Protein AF-A0A382ZS59-F1 (afdb_monomer)

Structure (mmCIF, N/CA/C/O backbone):
data_AF-A0A382ZS59-F1
#
_entry.id   AF-A0A382ZS59-F1
#
loop_
_atom_site.group_PDB
_atom_site.id
_atom_site.type_symbol
_atom_site.label_atom_id
_atom_site.label_alt_id
_atom_site.label_comp_id
_atom_site.label_asym_id
_atom_site.label_entity_id
_atom_site.label_seq_id
_atom_site.pdbx_PDB_ins_code
_atom_site.Cartn_x
_atom_site.Cartn_y
_atom_site.Cartn_z
_atom_site.occupancy
_atom_site.B_iso_or_equiv
_atom_site.auth_seq_id
_atom_site.auth_comp_id
_atom_site.auth_asym_id
_atom_site.auth_atom_id
_atom_site.pdbx_PDB_model_num
ATOM 1 N N . VAL A 1 1 ? -3.029 1.018 -0.210 1.00 97.38 1 VAL A N 1
ATOM 2 C CA . VAL A 1 1 ? -4.297 1.039 0.555 1.00 97.38 1 VAL A CA 1
ATOM 3 C C . VAL A 1 1 ? -4.606 2.449 1.021 1.00 97.38 1 VAL A C 1
ATOM 5 O O . VAL A 1 1 ? -3.844 3.013 1.789 1.00 97.38 1 VAL A O 1
ATOM 8 N N . ILE A 1 2 ? -5.704 3.031 0.552 1.00 98.19 2 ILE A N 1
ATOM 9 C CA . ILE A 1 2 ? -6.163 4.362 0.957 1.00 98.19 2 ILE A CA 1
ATOM 10 C C . ILE A 1 2 ? -6.964 4.215 2.254 1.00 98.19 2 ILE A C 1
ATOM 12 O O . ILE A 1 2 ? -8.017 3.577 2.260 1.00 98.19 2 ILE A O 1
ATOM 16 N N . VAL A 1 3 ? -6.482 4.792 3.353 1.00 98.12 3 VAL A N 1
ATOM 17 C CA . VAL A 1 3 ? -7.202 4.766 4.633 1.00 98.12 3 VAL A CA 1
ATOM 18 C C . VAL A 1 3 ? -7.693 6.159 4.967 1.00 98.12 3 VAL A C 1
ATOM 20 O O . VAL A 1 3 ? -6.884 7.063 5.157 1.00 98.12 3 VAL A O 1
ATOM 23 N N . PHE A 1 4 ? -9.010 6.311 5.064 1.00 97.31 4 PHE A N 1
ATOM 24 C CA . PHE A 1 4 ? -9.635 7.557 5.491 1.00 97.31 4 PHE A CA 1
ATOM 25 C C . PHE A 1 4 ? -9.835 7.579 7.005 1.00 97.31 4 P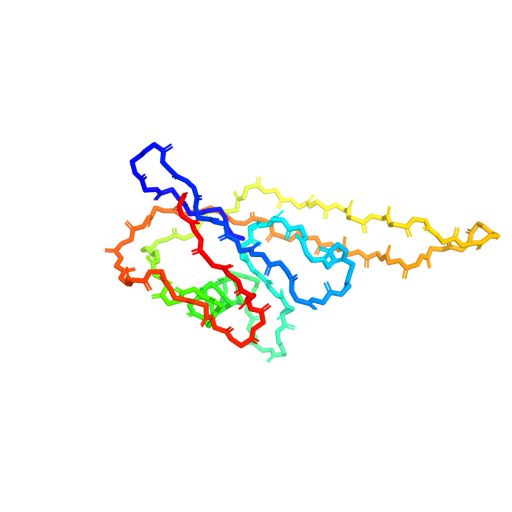HE A C 1
ATOM 27 O O . PHE A 1 4 ? -10.265 6.587 7.603 1.00 97.31 4 PHE A O 1
ATOM 34 N N . ARG A 1 5 ? -9.561 8.736 7.609 1.00 95.62 5 ARG A N 1
ATOM 35 C CA . ARG A 1 5 ? -9.943 9.069 8.983 1.00 95.62 5 ARG A CA 1
ATOM 36 C C . ARG A 1 5 ? -10.453 10.502 8.999 1.00 95.62 5 ARG A C 1
ATOM 38 O O . ARG A 1 5 ? -9.688 11.440 8.816 1.00 95.62 5 ARG A O 1
ATOM 45 N N . ASP A 1 6 ? -11.761 10.670 9.160 1.00 92.88 6 ASP A N 1
ATOM 46 C CA . ASP A 1 6 ? -12.437 11.965 9.031 1.00 92.88 6 ASP A CA 1
ATOM 47 C C . ASP A 1 6 ? -12.135 12.664 7.688 1.00 92.88 6 ASP A C 1
ATOM 49 O O . ASP A 1 6 ? -12.695 12.291 6.657 1.00 92.88 6 ASP A O 1
ATOM 53 N N . LYS A 1 7 ? -11.268 13.686 7.691 1.00 94.69 7 LYS A N 1
ATOM 54 C CA . LYS A 1 7 ? -10.850 14.453 6.500 1.00 94.69 7 LYS A CA 1
ATOM 55 C C . LYS A 1 7 ? -9.403 14.176 6.079 1.00 94.69 7 LYS A C 1
ATOM 57 O O . LYS A 1 7 ? -8.889 14.866 5.202 1.00 94.69 7 LYS A O 1
ATOM 62 N N . GLU A 1 8 ? -8.762 13.208 6.718 1.00 96.69 8 GLU A N 1
ATOM 63 C CA . GLU A 1 8 ? -7.349 12.880 6.563 1.00 96.69 8 GLU A CA 1
ATOM 64 C C . GLU A 1 8 ? -7.165 11.548 5.826 1.00 96.69 8 GLU A C 1
ATOM 66 O O . GLU A 1 8 ? -8.078 10.710 5.782 1.00 96.69 8 GLU A O 1
ATOM 71 N N . VAL A 1 9 ? -5.979 11.358 5.240 1.00 97.38 9 VAL A N 1
ATOM 72 C CA . VAL A 1 9 ? -5.617 10.139 4.510 1.00 97.38 9 VAL A CA 1
ATOM 73 C C . VAL A 1 9 ? -4.244 9.665 4.950 1.00 97.38 9 VAL A C 1
ATOM 75 O O . VAL A 1 9 ? -3.263 10.396 4.894 1.00 97.38 9 VAL A O 1
ATOM 78 N N . LEU A 1 10 ? -4.163 8.396 5.336 1.00 97.44 10 LEU A N 1
ATOM 79 C CA . LEU A 1 10 ? -2.904 7.811 5.774 1.00 97.44 10 LEU A CA 1
ATOM 80 C C . LEU A 1 10 ? -1.921 7.670 4.604 1.00 97.44 10 LEU A C 1
ATOM 82 O O . LEU A 1 10 ? -2.215 6.998 3.611 1.00 97.44 10 LEU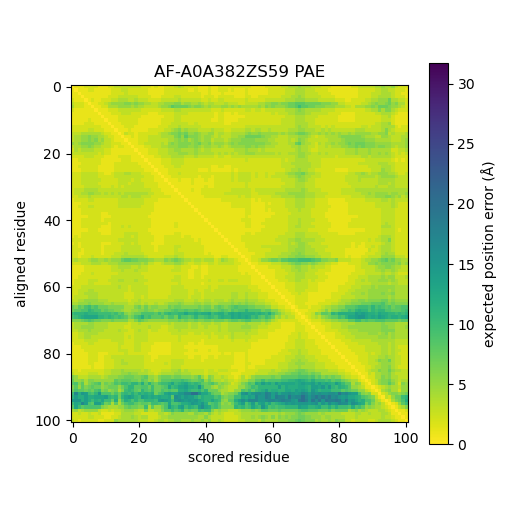 A O 1
ATOM 86 N N . LEU A 1 11 ? -0.730 8.240 4.759 1.00 97.25 11 LEU A N 1
ATOM 87 C CA . LEU A 1 11 ? 0.381 8.128 3.821 1.00 97.25 11 LEU A CA 1
ATOM 88 C C . LEU A 1 11 ? 1.647 7.631 4.520 1.00 97.25 11 LEU A C 1
ATOM 90 O O . LEU A 1 11 ? 1.884 7.889 5.703 1.00 97.25 11 LEU A O 1
ATOM 94 N N . VAL A 1 12 ? 2.499 6.967 3.743 1.00 95.25 12 VAL A N 1
ATOM 95 C CA . VAL A 1 12 ? 3.829 6.505 4.148 1.00 95.25 12 VAL A CA 1
ATOM 96 C C . VAL A 1 12 ? 4.905 7.135 3.268 1.00 95.25 12 VAL A C 1
ATOM 98 O O . VAL A 1 12 ? 4.720 7.295 2.059 1.00 95.25 12 VAL A O 1
ATOM 101 N N . GLN A 1 13 ? 6.050 7.495 3.850 1.00 94.44 13 GLN A N 1
ATOM 102 C CA . GLN A 1 13 ? 7.226 7.915 3.088 1.00 94.44 13 GLN A CA 1
ATOM 103 C C . GLN A 1 13 ? 8.082 6.691 2.738 1.00 94.44 13 GLN A C 1
ATOM 105 O O . GLN A 1 13 ? 8.618 6.019 3.623 1.00 94.44 13 GLN A O 1
ATOM 110 N N . ARG A 1 14 ? 8.259 6.431 1.439 1.00 90.44 14 ARG A N 1
ATOM 111 C CA . ARG A 1 14 ? 8.942 5.232 0.927 1.00 90.44 14 ARG A CA 1
ATOM 112 C C . ARG A 1 14 ? 10.433 5.212 1.270 1.00 90.44 14 ARG A C 1
ATOM 114 O O . ARG A 1 14 ? 11.142 6.196 1.033 1.00 90.44 14 ARG A O 1
ATOM 121 N N . ASN A 1 15 ? 10.947 4.070 1.732 1.00 89.38 15 ASN A N 1
ATOM 122 C CA . ASN A 1 15 ? 12.380 3.869 1.993 1.00 89.38 15 ASN A CA 1
ATOM 123 C C . ASN A 1 15 ? 13.158 3.237 0.809 1.00 89.38 15 ASN A C 1
ATOM 125 O O . ASN A 1 15 ? 14.393 3.303 0.777 1.00 89.38 15 ASN A O 1
ATOM 129 N N . LYS A 1 16 ? 12.443 2.679 -0.179 1.00 87.06 16 LYS A N 1
ATOM 130 C CA . LYS A 1 16 ? 12.960 1.906 -1.323 1.00 87.06 16 LYS A CA 1
ATOM 131 C C . LYS A 1 16 ? 12.561 2.520 -2.667 1.00 87.06 16 LYS A C 1
ATOM 133 O O . LYS A 1 16 ? 11.571 3.241 -2.773 1.00 87.06 16 LYS A O 1
ATOM 138 N N . GLU A 1 17 ? 13.337 2.199 -3.700 1.00 89.56 17 GLU A N 1
ATOM 139 C CA . GLU A 1 17 ? 12.982 2.489 -5.093 1.00 89.56 17 GLU A CA 1
ATOM 140 C C . GLU A 1 17 ? 11.832 1.585 -5.583 1.00 89.56 17 GLU A C 1
ATOM 142 O O . GLU A 1 17 ? 11.687 0.472 -5.078 1.00 89.56 17 GLU A O 1
ATOM 147 N N . PRO A 1 18 ? 11.032 2.014 -6.579 1.00 87.31 18 PRO A N 1
ATOM 148 C CA . PRO A 1 18 ? 10.984 3.366 -7.143 1.00 87.31 18 PRO A CA 1
ATOM 149 C C . PRO A 1 18 ? 10.441 4.388 -6.135 1.00 87.31 18 PRO A C 1
ATOM 151 O O . PRO A 1 18 ? 9.787 4.015 -5.161 1.00 87.31 18 PRO A O 1
ATOM 154 N N . ASN A 1 19 ? 10.669 5.677 -6.392 1.00 88.38 19 ASN A N 1
ATOM 155 C CA . ASN A 1 19 ? 10.089 6.794 -5.632 1.00 88.38 19 ASN A CA 1
ATOM 156 C C . ASN A 1 19 ? 10.544 6.865 -4.165 1.00 88.38 19 ASN A C 1
ATOM 158 O O . ASN A 1 19 ? 9.781 7.279 -3.290 1.00 88.38 19 ASN A O 1
ATOM 162 N N . LYS A 1 20 ? 11.795 6.487 -3.881 1.00 91.25 20 LYS A N 1
ATOM 163 C CA . LYS A 1 20 ? 12.375 6.624 -2.541 1.00 91.25 20 LYS A CA 1
ATOM 164 C C . LYS A 1 20 ? 12.261 8.073 -2.049 1.00 91.25 20 LYS A C 1
ATOM 166 O O . LYS A 1 20 ? 12.610 9.010 -2.762 1.00 91.25 20 LYS A O 1
ATOM 171 N N . GLY A 1 21 ? 11.790 8.254 -0.817 1.00 92.88 21 GLY A N 1
ATOM 172 C CA . GLY A 1 21 ? 11.587 9.563 -0.190 1.00 92.88 21 GLY A CA 1
ATOM 173 C C . GLY A 1 21 ? 10.280 10.271 -0.561 1.00 92.88 21 GLY A C 1
ATOM 174 O O . GLY A 1 21 ? 9.972 11.295 0.046 1.00 92.88 21 GLY A O 1
ATOM 175 N N . GLN A 1 22 ? 9.495 9.741 -1.503 1.00 94.31 22 GLN A N 1
ATOM 176 C CA . GLN A 1 22 ? 8.166 10.271 -1.817 1.00 94.31 22 GLN A CA 1
ATOM 177 C C . GLN A 1 22 ? 7.102 9.687 -0.880 1.00 94.31 22 GLN A C 1
ATOM 179 O O . GLN A 1 22 ? 7.272 8.595 -0.330 1.00 94.31 22 GLN A O 1
ATOM 184 N N . TRP A 1 23 ? 6.006 10.428 -0.716 1.00 95.69 23 TRP A N 1
ATOM 185 C CA . TRP A 1 23 ? 4.813 9.968 -0.011 1.00 95.69 23 TRP A CA 1
ATOM 186 C C . TRP A 1 23 ? 3.941 9.120 -0.936 1.00 95.69 23 TRP A C 1
ATOM 188 O O . TRP A 1 23 ? 3.769 9.451 -2.107 1.00 95.69 23 TRP A O 1
ATOM 198 N N . SER A 1 24 ? 3.402 8.030 -0.405 1.00 94.88 24 SER A N 1
ATOM 199 C CA . SER A 1 24 ? 2.544 7.081 -1.111 1.00 94.88 24 SER A CA 1
ATOM 200 C C . SER A 1 24 ? 1.500 6.520 -0.152 1.00 94.88 24 SER A C 1
ATOM 202 O O . SER A 1 24 ? 1.641 6.634 1.065 1.00 94.88 24 SER A O 1
ATOM 204 N N . ILE A 1 25 ? 0.472 5.873 -0.690 1.00 95.69 25 ILE A N 1
ATOM 205 C CA . ILE A 1 25 ? -0.375 4.990 0.114 1.00 95.69 25 ILE A CA 1
ATOM 206 C C . ILE A 1 25 ? 0.447 3.773 0.589 1.00 95.69 25 ILE A C 1
ATOM 208 O O . ILE A 1 25 ? 1.332 3.341 -0.160 1.00 95.69 25 ILE A O 1
ATOM 212 N N . PRO A 1 26 ? 0.166 3.220 1.785 1.00 95.69 26 PRO A N 1
ATOM 213 C CA . PRO A 1 26 ? 0.805 2.000 2.280 1.00 95.69 26 PRO A CA 1
ATOM 214 C C . PRO A 1 26 ? 0.501 0.799 1.388 1.00 95.69 26 PRO A C 1
ATOM 216 O O . PRO A 1 26 ? -0.594 0.707 0.817 1.00 95.69 26 PRO A O 1
ATOM 219 N N . GLY A 1 27 ? 1.438 -0.134 1.288 1.00 94.50 27 GLY A N 1
ATOM 220 C CA . GLY A 1 27 ? 1.266 -1.353 0.510 1.00 94.50 27 GLY A CA 1
ATOM 221 C C . GLY A 1 27 ? 2.578 -1.991 0.074 1.00 94.50 27 GLY A C 1
ATOM 222 O O . GLY A 1 27 ? 3.613 -1.340 -0.023 1.00 94.50 27 GLY A O 1
ATOM 223 N N . GLY A 1 28 ? 2.490 -3.261 -0.301 1.00 93.69 28 GLY A N 1
ATOM 224 C CA . GLY A 1 28 ? 3.640 -4.059 -0.691 1.00 93.69 28 GLY A CA 1
ATOM 225 C C . GLY A 1 28 ? 3.261 -5.213 -1.607 1.00 93.69 28 GLY A C 1
ATOM 226 O O . GLY A 1 28 ? 2.220 -5.201 -2.268 1.00 93.69 28 GLY A O 1
ATOM 227 N N . SER A 1 29 ? 4.160 -6.188 -1.701 1.00 95.12 29 SER A N 1
ATOM 228 C CA . SER A 1 29 ? 3.995 -7.317 -2.618 1.00 95.12 29 SER A CA 1
ATOM 229 C C . SER A 1 29 ? 3.101 -8.391 -2.014 1.00 95.12 29 SER A C 1
ATOM 231 O O . SER A 1 29 ? 3.192 -8.701 -0.830 1.00 95.12 29 SER A O 1
ATOM 233 N N . GLN A 1 30 ? 2.284 -9.012 -2.859 1.00 97.56 30 GLN A N 1
ATOM 234 C CA . GLN A 1 30 ? 1.519 -10.192 -2.482 1.00 97.56 30 GLN A CA 1
ATOM 235 C C . GLN A 1 30 ? 2.455 -11.392 -2.268 1.00 97.56 3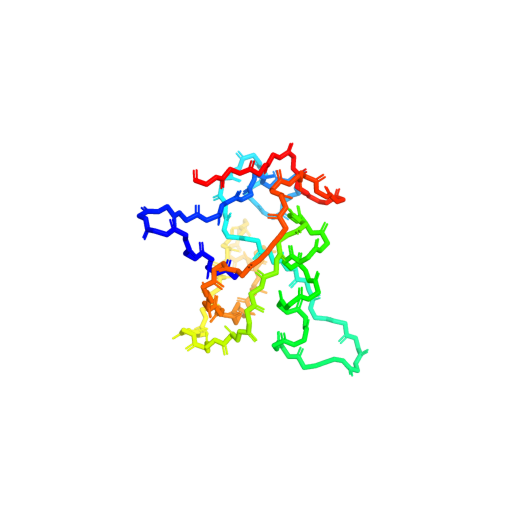0 GLN A C 1
ATOM 237 O O . GLN A 1 30 ? 3.336 -11.669 -3.087 1.00 97.56 30 GLN A O 1
ATOM 242 N N . LEU A 1 31 ? 2.246 -12.117 -1.176 1.00 97.38 31 LEU A N 1
ATOM 243 C CA . LEU A 1 31 ? 2.916 -13.369 -0.851 1.00 97.38 31 LEU A CA 1
ATOM 244 C C . LEU A 1 31 ? 2.189 -14.564 -1.481 1.00 97.38 31 LEU A C 1
ATOM 246 O O . LEU A 1 31 ? 1.025 -14.504 -1.881 1.00 97.38 31 LEU A O 1
ATOM 250 N N . LEU A 1 32 ? 2.882 -15.699 -1.566 1.00 97.81 32 LEU A N 1
ATOM 251 C CA . LEU A 1 32 ? 2.257 -16.941 -2.015 1.00 97.81 32 LEU A CA 1
ATOM 252 C C . LEU A 1 32 ? 1.218 -17.410 -0.989 1.00 97.81 32 LEU A C 1
ATOM 254 O O . LEU A 1 32 ? 1.536 -17.577 0.185 1.00 97.81 32 LEU A O 1
ATOM 258 N N . GLY A 1 33 ? 0.002 -17.687 -1.461 1.00 98.06 33 GLY A N 1
ATOM 259 C CA . GLY A 1 33 ? -1.072 -18.262 -0.646 1.00 98.06 33 GLY A CA 1
ATOM 260 C C . GLY A 1 33 ? -2.020 -17.254 0.008 1.00 98.06 33 GLY A C 1
ATOM 2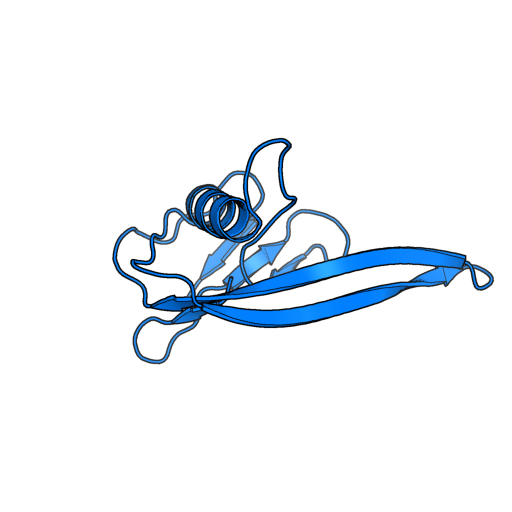61 O O . GLY A 1 33 ? -2.980 -17.692 0.631 1.00 98.06 33 GLY A O 1
ATOM 262 N N . GLU A 1 34 ? -1.805 -15.948 -0.165 1.00 98.12 34 GLU A N 1
ATOM 263 C CA . GLU A 1 34 ? -2.768 -14.911 0.233 1.00 98.12 34 GLU A CA 1
ATOM 264 C C . GLU A 1 34 ? -3.496 -14.335 -0.992 1.00 98.12 34 GLU A C 1
ATOM 266 O O . GLU A 1 34 ? -3.006 -14.400 -2.119 1.00 98.12 34 GLU A O 1
ATOM 271 N N . THR A 1 35 ? -4.681 -13.769 -0.789 1.00 97.94 35 THR A N 1
ATOM 272 C CA . THR A 1 35 ? -5.415 -12.939 -1.754 1.00 97.94 35 THR A CA 1
ATOM 273 C C . THR A 1 35 ? -4.856 -11.513 -1.777 1.00 97.94 35 THR A C 1
ATOM 275 O O . THR A 1 35 ? -4.227 -11.063 -0.821 1.00 97.94 35 THR A O 1
ATOM 278 N N . ALA A 1 36 ? -5.139 -10.741 -2.832 1.00 97.69 36 ALA A N 1
ATOM 279 C CA . ALA A 1 36 ? -4.709 -9.339 -2.905 1.00 97.69 36 ALA A CA 1
ATOM 280 C C . ALA A 1 36 ? -5.265 -8.481 -1.748 1.00 97.69 36 ALA A C 1
ATOM 282 O O . ALA A 1 36 ? -4.580 -7.596 -1.241 1.00 97.69 36 ALA A O 1
ATOM 283 N N . SER A 1 37 ? -6.484 -8.772 -1.276 1.00 97.69 37 SER A N 1
ATOM 284 C CA . SER A 1 37 ? -7.068 -8.097 -0.112 1.00 97.69 37 SER A CA 1
ATOM 285 C C . SER A 1 37 ? -6.423 -8.500 1.215 1.00 97.69 37 SER A C 1
ATOM 287 O O . SER A 1 37 ? -6.379 -7.686 2.135 1.00 97.69 37 SER A O 1
ATOM 289 N N . GLU A 1 38 ? -5.945 -9.740 1.341 1.00 97.94 38 GLU A N 1
ATOM 290 C CA . GLU A 1 38 ? -5.192 -10.185 2.522 1.00 97.94 38 GLU A CA 1
ATOM 291 C C . GLU A 1 38 ? -3.810 -9.529 2.549 1.00 97.94 38 GLU A C 1
ATOM 293 O O . GLU A 1 38 ? -3.450 -8.954 3.575 1.00 97.94 38 GLU A O 1
ATOM 298 N N . ALA A 1 39 ? -3.119 -9.481 1.404 1.00 98.00 39 ALA A N 1
ATOM 299 C CA . ALA A 1 39 ? -1.868 -8.740 1.251 1.00 98.00 39 ALA A CA 1
ATOM 300 C C . ALA A 1 39 ? -2.042 -7.265 1.638 1.00 98.00 39 ALA A C 1
ATOM 302 O O . ALA A 1 39 ? -1.289 -6.735 2.447 1.00 98.00 39 ALA A O 1
ATOM 303 N N . ALA A 1 40 ? -3.091 -6.610 1.130 1.00 97.88 40 ALA A N 1
ATOM 304 C CA . ALA A 1 40 ? -3.394 -5.218 1.448 1.00 97.88 40 ALA A CA 1
ATOM 305 C C . ALA A 1 40 ? -3.604 -4.976 2.956 1.00 97.88 40 ALA A C 1
ATOM 307 O O . ALA A 1 40 ? -3.114 -3.980 3.487 1.00 97.88 40 ALA A O 1
ATOM 308 N N . GLN A 1 41 ? -4.313 -5.869 3.659 1.00 97.44 41 GLN A N 1
ATOM 309 C CA . GLN A 1 41 ? -4.510 -5.753 5.111 1.00 97.44 41 GLN A CA 1
ATOM 310 C C . GLN A 1 41 ? -3.223 -6.002 5.901 1.00 97.44 41 GLN A C 1
ATOM 312 O O . GLN A 1 41 ? -2.951 -5.267 6.851 1.00 97.44 41 GLN A O 1
ATOM 317 N N . ARG A 1 42 ? -2.445 -7.019 5.513 1.00 97.44 42 ARG A N 1
ATOM 318 C CA . ARG A 1 42 ? -1.162 -7.350 6.140 1.00 97.44 42 ARG A CA 1
ATOM 319 C C . ARG A 1 42 ? -0.178 -6.192 6.003 1.00 97.44 42 ARG A C 1
ATOM 321 O O . ARG A 1 42 ? 0.289 -5.692 7.017 1.00 97.44 42 ARG A O 1
ATOM 328 N N . GLU A 1 43 ? 0.057 -5.722 4.781 1.00 96.94 43 GLU A N 1
ATOM 329 C CA . GLU A 1 43 ? 0.983 -4.620 4.488 1.00 96.94 43 GLU A CA 1
ATOM 330 C C . GLU A 1 43 ? 0.567 -3.325 5.195 1.00 96.94 43 GLU A C 1
ATOM 332 O O . GLU A 1 43 ? 1.396 -2.648 5.795 1.00 96.94 43 GLU A O 1
ATOM 337 N N . LEU A 1 44 ? -0.734 -2.996 5.207 1.00 96.62 44 LEU A N 1
ATOM 338 C CA . LEU A 1 44 ? -1.223 -1.835 5.954 1.00 96.62 44 LEU A CA 1
ATOM 339 C C . LEU A 1 44 ? -0.862 -1.940 7.443 1.00 96.62 44 LEU A C 1
ATOM 341 O O . LEU A 1 44 ? -0.388 -0.968 8.034 1.00 96.62 44 LEU A O 1
ATOM 345 N N . LEU A 1 45 ? -1.092 -3.106 8.047 1.00 95.56 45 LEU A N 1
ATOM 346 C CA . LEU A 1 45 ? -0.801 -3.332 9.457 1.00 95.56 45 LEU A CA 1
ATOM 347 C C . LEU A 1 45 ? 0.708 -3.297 9.736 1.00 95.56 45 LEU A C 1
ATOM 349 O O . LEU A 1 45 ? 1.118 -2.663 10.705 1.00 95.56 45 LEU A O 1
ATOM 353 N N . GLU A 1 46 ? 1.514 -3.954 8.903 1.00 93.94 46 GLU A N 1
ATOM 354 C CA . GLU A 1 46 ? 2.971 -4.041 9.043 1.00 93.94 46 GLU A CA 1
ATOM 355 C C . GLU A 1 46 ? 3.635 -2.671 8.882 1.00 93.94 46 GLU A C 1
ATOM 357 O O . GLU A 1 46 ? 4.443 -2.296 9.725 1.00 93.94 46 GLU A O 1
ATOM 362 N N . GLU A 1 47 ? 3.264 -1.889 7.863 1.00 93.19 47 GLU A N 1
ATOM 363 C CA . GLU A 1 47 ? 3.905 -0.601 7.572 1.00 93.19 47 GLU A CA 1
ATOM 364 C C . GLU A 1 47 ? 3.450 0.541 8.484 1.00 93.19 47 GLU A C 1
ATOM 366 O O . GLU A 1 47 ? 4.187 1.518 8.652 1.00 93.19 47 GLU A O 1
ATOM 371 N N . THR A 1 48 ? 2.231 0.465 9.031 1.00 94.94 48 THR A N 1
ATOM 372 C CA . THR A 1 48 ? 1.606 1.624 9.693 1.00 94.94 48 THR A CA 1
ATOM 373 C C . THR A 1 48 ? 1.039 1.355 11.081 1.00 94.94 48 THR A C 1
ATOM 375 O O . THR A 1 48 ? 0.744 2.307 11.803 1.00 94.94 48 THR A O 1
ATOM 378 N N . GLY A 1 49 ? 0.827 0.092 11.461 1.00 94.62 49 GLY A N 1
ATOM 379 C CA . GLY A 1 49 ? 0.124 -0.279 12.692 1.00 94.62 49 GLY A CA 1
ATOM 380 C C . GLY A 1 49 ? -1.393 -0.035 12.670 1.00 94.62 49 GLY A C 1
ATOM 381 O O . GLY A 1 49 ? -2.061 -0.270 13.681 1.00 94.62 49 GLY A O 1
ATOM 382 N N . VAL A 1 50 ? -1.955 0.431 11.549 1.00 96.31 50 VAL A N 1
ATOM 383 C CA . VAL A 1 50 ? -3.380 0.760 11.401 1.00 96.31 50 VAL A CA 1
ATOM 384 C C . VAL A 1 50 ? -4.192 -0.448 10.942 1.00 96.31 50 VAL A C 1
ATOM 386 O O . VAL A 1 50 ? -3.733 -1.274 10.157 1.00 96.31 50 VAL A O 1
ATOM 389 N N . LYS A 1 51 ? -5.440 -0.529 11.414 1.00 96.75 51 LYS A N 1
ATOM 390 C CA . LYS A 1 51 ? -6.437 -1.500 10.954 1.00 96.75 51 LYS A CA 1
ATOM 391 C C . LYS A 1 51 ? -7.673 -0.804 10.400 1.00 96.75 51 LYS A C 1
ATOM 393 O O . LYS A 1 51 ? -8.099 0.241 10.902 1.00 96.75 51 LYS A O 1
ATOM 398 N N . VAL A 1 52 ? -8.268 -1.439 9.400 1.00 97.00 52 VAL A N 1
ATOM 399 C CA . VAL A 1 52 ? -9.553 -1.073 8.803 1.00 97.00 52 VAL A CA 1
ATOM 400 C C . VAL A 1 52 ? -10.498 -2.262 8.911 1.00 97.00 52 VAL A C 1
ATOM 402 O O . VAL A 1 52 ? -10.054 -3.404 8.838 1.00 97.00 52 VAL A O 1
ATOM 405 N N . ASP A 1 53 ? -11.790 -1.991 9.072 1.00 90.25 53 ASP A N 1
ATOM 406 C CA . ASP A 1 53 ? -12.796 -3.046 9.251 1.00 90.25 53 ASP A CA 1
ATOM 407 C C . ASP A 1 53 ? -13.048 -3.832 7.955 1.00 90.25 53 ASP A C 1
ATOM 409 O O . ASP A 1 53 ? -13.174 -5.055 7.941 1.00 90.25 53 ASP A O 1
ATOM 413 N N . ARG A 1 54 ? -13.095 -3.114 6.828 1.00 94.81 54 ARG A N 1
ATOM 414 C CA . ARG A 1 54 ? -13.326 -3.689 5.504 1.00 94.81 54 ARG A CA 1
ATOM 415 C C . ARG A 1 54 ? -12.574 -2.912 4.435 1.00 94.81 54 ARG A C 1
ATOM 417 O O . ARG A 1 54 ? -12.538 -1.682 4.462 1.00 94.81 54 ARG A O 1
ATOM 424 N N . LEU A 1 55 ? -12.039 -3.653 3.467 1.00 98.06 55 LEU A N 1
ATOM 425 C CA . LEU A 1 55 ? -11.462 -3.107 2.245 1.00 98.06 55 LEU A CA 1
ATOM 426 C 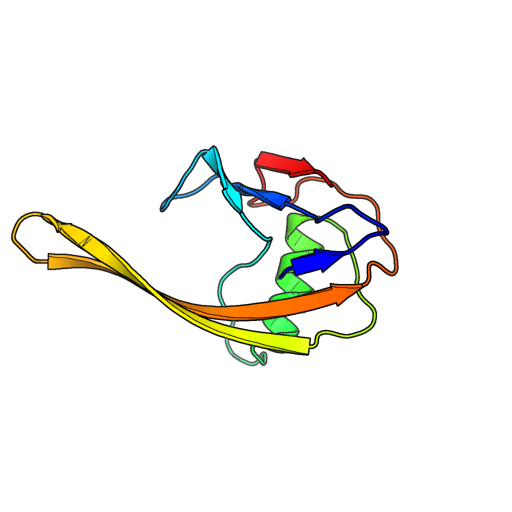C . LEU A 1 55 ? -12.443 -3.185 1.074 1.00 98.06 55 LEU A C 1
ATOM 428 O O . LEU A 1 55 ? -13.164 -4.171 0.901 1.00 98.06 55 LEU A O 1
ATOM 432 N N . PHE A 1 56 ? -12.410 -2.153 0.240 1.00 98.12 56 PHE A N 1
ATOM 433 C CA . PHE A 1 56 ? -13.122 -2.066 -1.028 1.00 98.12 56 PHE A CA 1
ATOM 434 C C . PHE A 1 56 ? -12.108 -1.863 -2.146 1.00 98.12 56 PHE A C 1
ATOM 436 O O . PHE A 1 56 ? -11.233 -1.009 -2.021 1.00 98.12 56 PHE A O 1
ATOM 443 N N . LEU A 1 57 ? -12.210 -2.653 -3.218 1.00 98.38 57 LEU A N 1
ATOM 444 C CA . LEU A 1 57 ? -11.402 -2.436 -4.416 1.00 98.38 57 LEU A CA 1
ATOM 445 C C . LEU A 1 57 ? -11.771 -1.073 -5.012 1.00 98.38 57 LEU A C 1
ATOM 447 O O . LEU A 1 57 ? -12.954 -0.784 -5.196 1.00 98.38 57 LEU A O 1
ATOM 451 N N . VAL A 1 58 ? -10.761 -0.256 -5.284 1.00 98.25 58 VAL A N 1
ATOM 452 C CA . VAL A 1 58 ? -10.900 1.045 -5.938 1.00 98.25 58 VAL A CA 1
ATOM 453 C C . VAL A 1 58 ? -10.603 0.891 -7.416 1.00 98.25 58 VAL A C 1
ATOM 455 O O . VAL A 1 58 ? -11.470 1.183 -8.234 1.00 98.25 58 VAL A O 1
ATOM 458 N N . ASP A 1 59 ? -9.400 0.414 -7.741 1.00 98.31 59 ASP A N 1
ATOM 459 C CA . ASP A 1 59 ? -8.950 0.285 -9.123 1.00 98.31 59 ASP A CA 1
ATOM 460 C C . ASP A 1 59 ? -7.786 -0.709 -9.263 1.00 98.31 59 ASP A C 1
ATOM 462 O O . ASP A 1 59 ? -7.173 -1.130 -8.275 1.00 98.31 59 ASP A O 1
ATOM 466 N N . VAL A 1 60 ? -7.482 -1.068 -10.509 1.00 98.19 60 VAL A N 1
ATOM 467 C CA . VAL A 1 60 ? -6.261 -1.769 -10.906 1.00 98.19 60 VAL A CA 1
ATOM 468 C C . VAL A 1 60 ? -5.452 -0.833 -11.800 1.00 98.19 60 VAL A C 1
ATOM 470 O O . VAL A 1 60 ? -5.869 -0.513 -12.910 1.00 98.19 60 VAL A O 1
ATOM 473 N N . VAL A 1 61 ? -4.294 -0.391 -11.312 1.00 96.88 61 VAL A N 1
ATOM 474 C CA . VAL A 1 61 ? -3.474 0.639 -11.958 1.00 96.88 61 VAL A CA 1
ATOM 475 C C . VAL A 1 61 ? -2.169 0.041 -12.468 1.00 96.88 61 VAL A C 1
ATOM 477 O O . VAL A 1 61 ? -1.388 -0.526 -11.703 1.00 96.88 61 VAL A O 1
ATOM 480 N N . ASP A 1 62 ? -1.886 0.230 -13.755 1.00 97.00 62 ASP A N 1
ATOM 481 C CA . ASP A 1 62 ? -0.606 -0.159 -14.345 1.00 97.00 62 ASP A CA 1
ATOM 482 C C . ASP A 1 62 ? 0.440 0.949 -14.152 1.00 97.00 62 ASP A C 1
ATOM 484 O O . ASP A 1 62 ? 0.385 2.020 -14.761 1.00 97.00 62 ASP A O 1
ATOM 488 N N . ALA A 1 63 ? 1.442 0.681 -13.315 1.00 93.94 63 ALA A N 1
ATOM 489 C CA . ALA A 1 63 ? 2.593 1.552 -13.125 1.00 93.94 63 ALA A CA 1
ATOM 490 C C . ALA A 1 63 ? 3.749 1.097 -14.026 1.00 93.94 63 ALA A C 1
ATOM 492 O O . ALA A 1 63 ? 4.552 0.234 -13.655 1.00 93.94 63 ALA A O 1
ATOM 493 N N . ILE A 1 64 ? 3.841 1.698 -15.215 1.00 95.38 64 ILE A N 1
ATOM 494 C CA . ILE A 1 64 ? 4.881 1.416 -16.213 1.00 95.38 64 ILE A CA 1
ATOM 495 C C . ILE A 1 64 ? 5.913 2.548 -16.200 1.00 95.38 64 ILE A C 1
ATOM 497 O O . ILE A 1 64 ? 5.651 3.656 -16.664 1.00 95.38 64 ILE A O 1
ATOM 501 N N . ILE A 1 65 ? 7.106 2.270 -15.670 1.00 93.38 65 ILE A N 1
ATOM 502 C CA . ILE A 1 65 ? 8.183 3.256 -15.523 1.00 93.38 65 ILE A CA 1
ATOM 503 C C . ILE A 1 65 ? 9.251 3.007 -16.598 1.00 93.38 65 ILE A C 1
ATOM 505 O O . ILE A 1 65 ? 9.925 1.966 -16.561 1.00 93.38 65 ILE A O 1
ATOM 509 N N . PRO A 1 66 ? 9.453 3.948 -17.541 1.00 93.56 66 PRO A N 1
ATOM 510 C CA . PRO A 1 66 ? 10.468 3.805 -18.574 1.00 93.56 66 PRO A CA 1
ATOM 511 C C . PRO A 1 66 ? 11.882 3.865 -17.983 1.00 93.56 66 PRO A C 1
ATOM 513 O O . PRO A 1 66 ? 12.163 4.565 -17.009 1.00 93.56 66 PRO A O 1
ATOM 516 N N . GLY A 1 67 ? 12.780 3.100 -18.591 1.00 92.38 67 GLY A N 1
ATOM 517 C CA . GLY A 1 67 ? 14.217 3.115 -18.360 1.00 92.38 67 GLY A CA 1
ATOM 518 C C . GLY A 1 67 ? 14.979 3.750 -19.525 1.00 92.38 67 GLY A C 1
ATOM 519 O O . GLY A 1 67 ? 14.445 4.549 -20.291 1.00 92.38 67 GLY A O 1
ATOM 520 N N . VAL A 1 68 ? 16.258 3.398 -19.649 1.00 93.75 68 VAL A N 1
ATOM 521 C CA . VAL A 1 68 ? 17.159 3.909 -20.695 1.00 93.75 68 VAL A CA 1
ATOM 522 C C . VAL A 1 68 ? 16.991 3.077 -21.976 1.00 93.75 68 VAL A C 1
ATOM 524 O O . VAL A 1 68 ? 16.668 1.891 -21.901 1.00 93.75 68 VAL A O 1
ATOM 527 N N . GLU A 1 69 ? 17.202 3.690 -23.147 1.00 93.50 69 GLU A N 1
ATOM 528 C CA . GLU A 1 69 ? 17.182 3.006 -24.459 1.00 93.50 69 GLU A CA 1
ATOM 529 C C . GLU A 1 69 ? 15.873 2.250 -24.762 1.00 93.50 69 GLU A C 1
ATOM 531 O O . GLU A 1 69 ? 15.869 1.184 -25.373 1.00 93.50 69 GLU A O 1
ATOM 536 N N . GLY A 1 70 ? 14.733 2.785 -24.315 1.00 88.00 70 GLY A N 1
ATOM 537 C CA . GLY A 1 70 ? 13.417 2.197 -24.592 1.00 88.00 70 GLY A CA 1
ATOM 538 C C . GLY A 1 70 ? 13.100 0.924 -23.798 1.00 88.00 70 GLY A C 1
ATOM 539 O O . GLY A 1 70 ? 12.056 0.317 -24.025 1.00 88.00 70 GLY A O 1
ATOM 540 N N . LYS A 1 71 ? 13.954 0.516 -22.848 1.00 95.00 71 LYS A N 1
ATOM 541 C CA . LYS A 1 71 ? 13.655 -0.590 -21.925 1.00 95.00 71 LYS A CA 1
ATOM 542 C C . LYS A 1 71 ? 12.729 -0.121 -20.807 1.00 95.00 71 LYS A C 1
ATOM 544 O O . LYS A 1 71 ? 12.862 1.000 -20.327 1.00 95.00 71 LYS A O 1
ATOM 549 N N . ILE A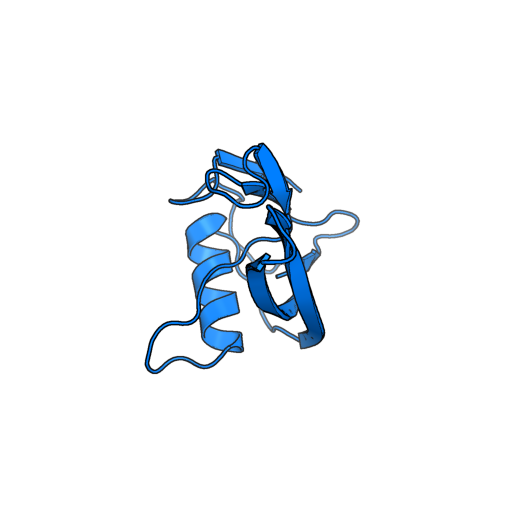 1 72 ? 11.834 -0.988 -20.338 1.00 96.12 72 ILE A N 1
ATOM 550 C CA . ILE A 1 72 ? 11.026 -0.732 -19.138 1.00 96.12 72 ILE A CA 1
ATOM 551 C C . ILE A 1 72 ? 11.865 -1.035 -17.895 1.00 96.12 72 ILE A C 1
ATOM 553 O O . ILE A 1 72 ? 12.466 -2.104 -17.802 1.00 96.12 72 ILE A O 1
ATOM 557 N N . LYS A 1 73 ? 11.930 -0.086 -16.954 1.00 95.12 73 LYS A N 1
ATOM 558 C CA . LYS A 1 73 ? 12.679 -0.242 -15.698 1.00 95.12 73 LYS A CA 1
ATOM 559 C C . LYS A 1 73 ? 11.836 -0.927 -14.628 1.00 95.12 73 LYS A C 1
ATOM 561 O O . LYS A 1 73 ? 12.341 -1.796 -13.927 1.00 95.12 73 LYS A O 1
ATOM 566 N N . TYR A 1 74 ? 10.568 -0.535 -14.520 1.00 94.56 74 TYR A N 1
ATOM 567 C CA . TYR A 1 74 ? 9.600 -1.155 -13.622 1.00 94.56 74 TYR A CA 1
ATOM 568 C C . TYR A 1 74 ? 8.247 -1.287 -14.313 1.00 94.56 74 TYR A C 1
ATOM 570 O O . TYR A 1 74 ? 7.845 -0.397 -15.061 1.00 94.56 74 TYR A O 1
ATOM 578 N N . HIS A 1 75 ? 7.552 -2.382 -14.035 1.00 95.56 75 HIS A N 1
ATOM 579 C CA . HIS A 1 75 ? 6.176 -2.606 -14.446 1.00 95.56 75 HIS A CA 1
ATOM 580 C C . HIS A 1 75 ? 5.467 -3.291 -13.282 1.00 95.56 75 HIS A C 1
ATOM 582 O O . HIS A 1 75 ? 5.838 -4.406 -12.914 1.00 95.56 75 HIS A O 1
ATOM 588 N N . TYR A 1 76 ? 4.489 -2.610 -12.695 1.00 95.00 76 TYR A N 1
ATOM 589 C CA . TYR A 1 76 ? 3.660 -3.156 -11.630 1.00 95.00 76 TYR A CA 1
ATOM 590 C C . TYR A 1 76 ? 2.189 -3.059 -12.008 1.00 95.00 76 TYR A C 1
ATOM 592 O O . TYR A 1 76 ? 1.759 -2.026 -12.514 1.00 95.00 76 TYR A O 1
ATOM 600 N N . THR A 1 77 ? 1.432 -4.104 -11.692 1.00 97.19 77 THR A N 1
ATOM 601 C CA . THR A 1 77 ? -0.026 -4.037 -11.601 1.00 97.19 77 THR A CA 1
ATOM 602 C C . THR A 1 77 ? -0.366 -3.782 -10.139 1.00 97.19 77 THR A C 1
ATOM 604 O O . THR A 1 77 ? -0.142 -4.640 -9.285 1.00 97.19 77 THR A O 1
ATOM 607 N N . LEU A 1 78 ? -0.835 -2.577 -9.841 1.00 96.94 78 LEU A N 1
ATOM 608 C CA . LEU A 1 78 ? -1.196 -2.149 -8.496 1.00 96.94 78 LEU A CA 1
ATOM 609 C C . LEU A 1 78 ? -2.686 -2.394 -8.288 1.00 96.94 78 LEU A C 1
ATOM 611 O O . LEU A 1 78 ? -3.505 -1.933 -9.076 1.00 96.94 78 LEU A O 1
ATOM 615 N N . VAL A 1 79 ? -3.037 -3.132 -7.238 1.00 98.31 79 VAL A N 1
ATOM 616 C CA . VAL A 1 79 ? -4.434 -3.365 -6.857 1.00 98.31 79 VAL A CA 1
ATOM 617 C C . VAL A 1 79 ? -4.748 -2.463 -5.673 1.00 98.31 79 VAL A C 1
ATOM 619 O O . VAL A 1 79 ? -4.365 -2.749 -4.536 1.00 98.31 79 VAL A O 1
ATOM 622 N N . ASP A 1 80 ? -5.429 -1.357 -5.947 1.00 98.25 80 ASP A N 1
ATOM 623 C CA . ASP A 1 80 ? -5.677 -0.328 -4.950 1.00 98.25 80 ASP A CA 1
ATOM 624 C C . ASP A 1 80 ? -6.973 -0.607 -4.196 1.00 98.25 80 ASP A C 1
ATOM 626 O O . ASP A 1 80 ? -8.059 -0.702 -4.765 1.00 98.25 80 ASP A O 1
ATOM 630 N N . TYR A 1 81 ? -6.855 -0.701 -2.874 1.00 98.62 81 TYR A N 1
ATOM 631 C CA . TYR A 1 81 ? -7.985 -0.821 -1.960 1.00 98.62 81 TYR A CA 1
ATOM 632 C C . TYR A 1 81 ? -8.165 0.449 -1.138 1.00 98.62 81 TYR A C 1
ATOM 634 O O . TYR A 1 81 ? -7.186 1.134 -0.833 1.00 98.62 81 TYR A O 1
ATOM 642 N N . MET A 1 82 ? -9.396 0.709 -0.699 1.00 98.25 82 MET A N 1
ATOM 643 C CA . MET A 1 82 ? -9.714 1.725 0.302 1.00 98.25 82 MET A CA 1
ATOM 644 C C . MET A 1 82 ? -10.461 1.151 1.503 1.00 98.25 82 MET A C 1
ATOM 646 O O . MET A 1 82 ? -11.170 0.151 1.385 1.00 98.25 82 MET A O 1
ATOM 650 N N . GLY A 1 83 ? -10.298 1.793 2.657 1.00 97.62 83 GLY A N 1
ATOM 651 C CA . GLY A 1 83 ? -10.980 1.444 3.898 1.00 97.62 83 GLY A CA 1
ATOM 652 C C . GLY A 1 83 ? -11.108 2.640 4.839 1.00 97.62 83 GLY A C 1
ATOM 653 O O . GLY A 1 83 ? -10.436 3.660 4.681 1.00 97.62 83 GLY A O 1
ATOM 654 N N . GLN A 1 84 ? -11.990 2.509 5.826 1.00 97.50 84 GLN A N 1
ATOM 655 C CA . GLN A 1 84 ? -12.150 3.488 6.902 1.00 97.50 84 GLN A CA 1
ATOM 656 C C . GLN A 1 84 ? -11.345 3.034 8.118 1.00 97.5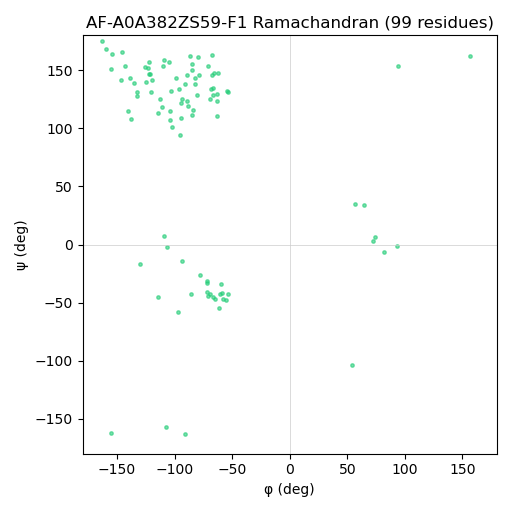0 84 GLN A C 1
ATOM 658 O O . GLN A 1 84 ? -11.401 1.854 8.483 1.00 97.50 84 GLN A O 1
ATOM 663 N N . TRP A 1 85 ? -10.594 3.954 8.728 1.00 97.50 85 TRP A N 1
ATOM 664 C CA . TRP A 1 85 ? -9.839 3.682 9.949 1.00 97.50 85 TRP A CA 1
ATOM 665 C C . TRP A 1 85 ? -10.758 3.108 11.030 1.00 97.50 85 TRP A C 1
ATOM 667 O O . TRP A 1 85 ? -11.827 3.651 11.306 1.00 97.50 85 TRP A O 1
ATOM 677 N N . GLN A 1 86 ? -10.322 2.013 11.650 1.00 96.19 86 GLN A N 1
ATOM 678 C CA . GLN A 1 86 ? -11.042 1.367 12.745 1.00 96.19 86 GLN A CA 1
ATOM 679 C C . GLN A 1 86 ? -10.261 1.454 14.056 1.00 96.19 86 GLN A C 1
ATOM 681 O O . GLN A 1 86 ? -10.838 1.713 15.109 1.00 96.19 86 GLN A O 1
ATOM 686 N N . SER A 1 87 ? -8.955 1.176 14.014 1.00 95.06 87 SER A N 1
ATOM 687 C CA . SER A 1 87 ? -8.099 1.152 15.202 1.00 95.06 87 SER A CA 1
ATOM 688 C C . SER A 1 87 ? -6.611 1.224 14.839 1.00 95.06 87 SER A C 1
ATOM 690 O O . SER A 1 87 ? -6.239 1.189 13.664 1.00 95.06 87 SER A O 1
ATOM 692 N N . GLY A 1 88 ? -5.758 1.301 15.863 1.00 90.50 88 GLY A N 1
ATOM 693 C CA . GLY A 1 88 ? -4.304 1.384 15.723 1.00 90.50 88 GLY A CA 1
ATOM 694 C C . GLY A 1 88 ? -3.786 2.822 15.728 1.00 90.50 88 GLY A C 1
ATOM 695 O O . GLY A 1 88 ? -4.498 3.764 15.374 1.00 90.50 88 GLY A O 1
ATOM 696 N N . GLU A 1 89 ? -2.536 2.979 16.155 1.00 86.06 89 GLU A N 1
ATOM 697 C CA . GLU A 1 89 ? -1.800 4.242 16.107 1.00 86.06 89 GLU A CA 1
ATOM 698 C C . GLU A 1 89 ? -0.805 4.191 14.952 1.00 86.06 89 GLU A C 1
ATOM 700 O O . GLU A 1 89 ? -0.061 3.220 14.830 1.00 86.06 89 GLU A O 1
ATOM 705 N N . SER A 1 90 ? -0.771 5.248 14.138 1.00 81.31 90 SER A N 1
ATOM 706 C CA . SER A 1 90 ? 0.151 5.361 13.009 1.00 81.31 90 SER A CA 1
ATOM 707 C C . SER A 1 90 ? 1.597 5.388 13.502 1.00 81.31 90 SER A C 1
ATOM 709 O O . SER A 1 90 ? 2.026 6.365 14.124 1.00 81.31 90 SER A O 1
ATOM 711 N N . ARG A 1 91 ? 2.349 4.325 13.221 1.00 84.62 91 ARG A N 1
ATOM 712 C CA . ARG A 1 91 ? 3.778 4.208 13.526 1.00 84.62 91 ARG A CA 1
ATOM 713 C C . ARG A 1 91 ? 4.498 3.618 12.315 1.00 84.62 91 ARG A C 1
ATOM 715 O O . ARG A 1 91 ? 3.953 2.703 11.708 1.00 84.62 91 ARG A O 1
ATOM 722 N N . PRO A 1 92 ? 5.695 4.113 11.962 1.00 78.62 92 PRO A N 1
ATOM 723 C CA . PRO A 1 92 ? 6.474 3.524 10.882 1.00 78.62 92 PRO A CA 1
ATOM 724 C C . PRO A 1 92 ? 6.874 2.088 11.218 1.00 78.62 92 PRO A C 1
ATOM 726 O O . PRO A 1 92 ? 7.486 1.839 12.259 1.00 78.62 92 PRO A O 1
ATOM 729 N N . GLY A 1 93 ? 6.492 1.169 10.336 1.00 77.31 93 GLY A N 1
ATOM 730 C CA . GLY A 1 93 ? 6.954 -0.213 10.307 1.00 77.31 93 GLY A CA 1
ATOM 731 C C . GLY A 1 93 ? 8.190 -0.412 9.434 1.00 77.31 93 GLY A C 1
ATOM 732 O O . GLY A 1 93 ? 8.872 0.548 9.077 1.00 77.31 93 GLY A O 1
ATOM 733 N N . ASP A 1 94 ? 8.464 -1.665 9.073 1.00 67.44 94 ASP A N 1
ATOM 734 C CA . ASP A 1 94 ? 9.746 -2.105 8.499 1.00 67.44 94 ASP A CA 1
ATOM 735 C C . ASP A 1 94 ? 10.192 -1.306 7.265 1.00 67.44 94 ASP A C 1
ATOM 737 O O . ASP A 1 94 ? 11.361 -0.917 7.157 1.00 67.44 94 ASP A O 1
ATOM 741 N N . ASP A 1 95 ? 9.259 -1.014 6.354 1.00 67.56 95 ASP A N 1
ATOM 742 C CA . ASP A 1 95 ? 9.559 -0.343 5.088 1.00 67.56 95 ASP A CA 1
ATOM 743 C C . ASP A 1 95 ? 9.114 1.127 4.996 1.00 67.56 95 ASP A C 1
ATOM 745 O O . ASP A 1 95 ? 9.433 1.837 4.031 1.00 67.56 95 ASP A O 1
ATOM 749 N N . ALA A 1 96 ? 8.468 1.644 6.040 1.00 71.50 96 ALA A N 1
ATOM 750 C CA . ALA A 1 96 ? 8.045 3.036 6.105 1.00 71.50 96 ALA A CA 1
ATOM 751 C C . ALA A 1 96 ? 9.093 3.879 6.839 1.00 71.50 96 ALA A C 1
ATOM 753 O O . ALA A 1 96 ? 9.393 3.664 8.010 1.00 71.50 96 ALA A O 1
ATOM 754 N N . LYS A 1 97 ? 9.631 4.908 6.175 1.00 75.94 97 LYS A N 1
ATOM 755 C CA . LYS A 1 97 ? 10.509 5.875 6.856 1.00 75.94 97 LYS A CA 1
ATOM 756 C C . LYS A 1 97 ? 9.715 6.787 7.794 1.00 75.94 97 LYS A C 1
ATOM 758 O O . LYS A 1 97 ? 10.229 7.238 8.813 1.00 75.94 97 LYS A O 1
ATOM 763 N N . GLU A 1 98 ? 8.479 7.085 7.415 1.00 89.00 98 GLU A N 1
ATOM 764 C CA . GLU A 1 98 ? 7.566 7.939 8.159 1.00 89.00 98 GLU A CA 1
ATOM 765 C C . GLU A 1 98 ? 6.119 7.587 7.798 1.00 89.00 98 GLU A C 1
ATOM 767 O O . GLU A 1 98 ? 5.865 7.145 6.678 1.00 89.00 98 GLU A O 1
ATOM 772 N N . VAL A 1 99 ? 5.183 7.798 8.728 1.00 90.69 99 VAL A N 1
ATOM 773 C CA . VAL A 1 99 ? 3.739 7.583 8.539 1.00 90.69 99 VAL A CA 1
ATOM 774 C C . VAL A 1 99 ? 2.994 8.804 9.071 1.00 90.69 99 VAL A C 1
ATOM 776 O O . VAL A 1 99 ? 3.277 9.249 10.186 1.00 90.69 99 VAL A O 1
ATOM 779 N N . ARG A 1 100 ? 2.063 9.356 8.286 1.00 93.19 100 ARG A N 1
ATOM 780 C CA . ARG A 1 100 ? 1.255 10.533 8.650 1.00 93.19 100 ARG A CA 1
ATOM 781 C C . ARG A 1 100 ? -0.176 10.414 8.127 1.00 93.19 100 ARG A C 1
ATOM 783 O O . ARG A 1 100 ? -0.404 9.718 7.142 1.00 93.19 100 ARG A O 1
ATOM 790 N N . TRP A 1 101 ? -1.093 11.092 8.810 1.00 92.69 101 TRP A N 1
ATOM 791 C CA . TRP A 1 101 ? -2.471 11.347 8.378 1.00 92.69 101 TRP A CA 1
ATOM 792 C C . TRP A 1 101 ? -2.548 12.597 7.492 1.00 92.69 101 TRP A C 1
ATOM 794 O O . TRP A 1 101 ? -1.643 13.458 7.635 1.00 92.69 101 TRP A O 1
#

Foldseek 3Di:
DWEDDPPDTKWFQFCDDDVHRDIDHFFDDDDPPDDPQRRVQVRCCQAFVWGFPDKDFDDWDWDFDADPPRDTPDTDGDTDIYGYTDDGGGDGHDGGPHMDD

Mean predicted aligned error: 3.56 Å

Organism: NCBI:txid408172

Sequence (101 aa):
VIVFRDKEVLLVQRNKEPNKGQWSIPGGSQLLGETASEAAQRELLEETGVKVDRLFLVDVVDAIIPGVEGKIKYHYTLVDYMGQWQSGESRPGDDAKEVRW

Radius of gyration: 13.98 Å; Cα contacts (8 Å, |Δi|>4): 215; chains: 1; bounding box: 30×33×41 Å

Solvent-accessible surface area (backbone atoms only — not comparable to full-atom values): 5696 Å² total; per-residue (Å²): 58,47,33,39,52,97,96,38,50,43,33,25,25,32,69,49,82,82,65,54,72,39,77,38,58,37,62,76,80,72,58,92,92,58,52,73,69,53,31,45,52,49,31,31,31,54,34,25,44,37,42,54,83,54,77,41,84,73,49,76,47,78,49,74,38,77,45,72,95,84,39,74,67,44,77,45,82,42,78,39,31,34,29,48,63,66,47,67,61,76,38,54,25,93,61,23,73,38,49,48,97

InterPro domains:
  IPR000086 NUDIX hydrolase domain [PF00293] (1-101)
  IPR000086 NUDIX hydrolase domain [PS51462] (1-101)
  IPR015797 NUDIX hydrolase-like domain superfamily [SSF55811] (1-101)
  IPR020084 NUDIX hydrolase, conserved site [PS00893] (28-49)
  IPR020476 NUDIX hydrolase [PR00502] (23-37)
  IPR020476 NUDIX hydrolase [PR00502] (37-52)

Nearest PDB structures (foldseek):
  4dyw-assembly1_A  TM=8.700E-01  e=8.008E-06  Burkholderia pseudomallei 1710b
  5gp0-assembly1_I  TM=8.449E-01  e=1.453E-05  Arabidopsis thaliana
  5wy6-assembly1_A  TM=8.633E-01  e=1.482E-04  Arabidopsis thaliana
  5nhy-assembly2_B  TM=8.816E-01  e=1.772E-04  Homo sapiens
  5anv-assembly1_A  TM=8.148E-01  e=2.853E-04  Homo sapiens

pLDDT: mean 93.63, std 6.26, range [67.44, 98.62]

Secondary structure (DSSP, 8-state):
-EEEETTEE-EEEESSSSSTT-EE-S--PPPTT--HHHHHHHHHHHHH--EES--EEEEEEEEEEE-GGG-EEEEEEEEEEEEEEEE------TTEEEEE-

=== Feature glossary ===
Feature key, reading from the visual/contextual features back to the raw sequence:

Rendered structure images. Structure images are PyMOL renders from six orthogonal camera directions. Cartoon representation draws helices as coils and strands as arrows; sticks shows the backbone as bonds; surface shows the solvent-excluded envelope. Rainbow coloring maps sequence position to hue (blue→red, N→C); chain coloring assigns a distinct color per polypeptide.

Contact-map, Ramachandran, and PAE plots. Three diagnostic plots accompany the record. The Cα contact map visualizes the tertiary structure as a 2D adjacency matrix (8 Å cutoff, sequence-local contacts suppressed). The Ramachandran plot shows the distribution of backbone (φ, ψ) torsions, with points in the α and β basins reflecting secondary structure content. The PAE plot shows AlphaFold's inter-residue confidence as a color matrix.

InterPro / GO / CATH / organism. The annotation block draws on four external resources. InterPro: which protein families and domains the sequence belongs to. GO: standardized terms for what the protein does, what proc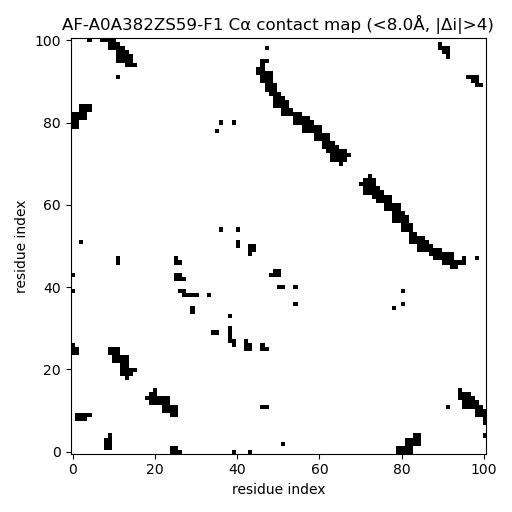ess it participates in, and where in the cell it acts. CATH: wh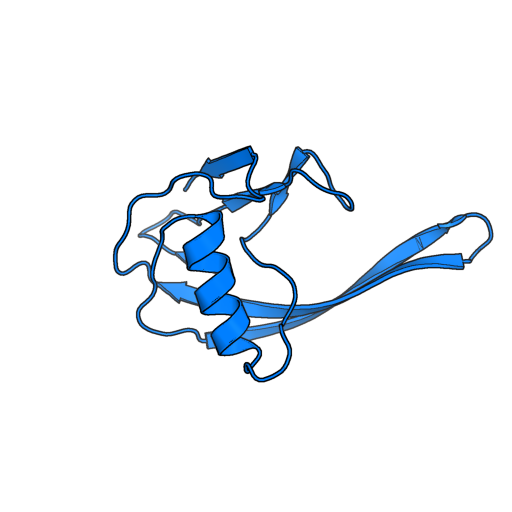ich structural fold it has in the CATH hierarchy. Organism: the species of origin.

Nearest PDB structures. Structural nearest neighbors (via Foldseek easy-search vs the PDB). Reported per hit: target PDB id, E-value, and alignment TM-score. A TM-score above ~0.5 is the conventional threshold for 'same fold'.

Predicted aligned error. Predicted aligned error is AlphaFold's pairwise confidence. Unlike pLDDT (per-residue), PAE is per-residue-pair and captures whether two parts of the structure are correctly placed relative to each other. Units are ångströms of expected positional error.

Solvent-accessible surface area. SASA measures how much of the protein is reachable by solvent. It is computed by rolling a water-sized probe over the atomic surface and summing the exposed area (Å²). Per-residue SASA distinguishes core (buried, low SASA) from surface (exposed, high SASA) residues; total SASA is a whole-molecule size measure.

B-factor. Crystallographic B-factors measure how much each atom's electron density is smeared out, in Å². They rise in mobile loops and surface residues and fall in the buried interior. In AlphaFold models this column is repurposed to hold pLDDT instead.

pLDDT. For AlphaFold models, the B-factor field carries pLDDT — the model's own estimate of local accuracy on a 0–100 scale. Regions with pLDDT<50 should be treated as essentially unmodeled; they often correspond to intrinsically disordered segments.

Backbone torsions (φ/ψ). φ (phi) and ψ (psi) are the two rotatable backbone dihedrals per residue: φ is the C(i-1)–N–Cα–C torsion, ψ is the N–Cα–C–N(i+1) torsion, both in degrees on (−180°, 180°]. α-helical residues cluster near (−60°, −45°); β-strand residues near (−120°, +130°). A Ramachandran plot is simply a scatter of (φ, ψ) for every residue.

Radius of gyration, Cα contacts, bounding box. Radius of gyration (Rg) is the root-mean-square distance of Cα atoms from their centroid — a single number for overall size and compactness. A globular domain of N residues has Rg ≈ 2.2·N^0.38 Å; an extended or disordered chain has a much larger Rg. The Cα contact count is the number of residue pairs whose Cα atoms are within 8 Å and are more than four positions apart in sequence — a standard proxy for tertiary packing density. The bounding box is the smallest axis-aligned box enclosing all Cα atoms.

Secondary structure (3-state, P-SEA). Three-state secondary structure (P-SEA) collapses the eight DSSP classes into helix (a), strand (b), and coil (c). P-SEA assigns these from Cα geometry alone — distances and angles — without requiring backbone oxygens, so it works on any Cα trace.

Secondary structure (8-state, DSSP). Secondary structure is the local, repeating backbone conformation. DSSP classifies it into eight states by reading the hydrogen-bond network: three helix types (H, G, I), two β types (E, B), two non-regular types (T, S), and unstructured coil (-).

Foldseek 3Di. The Foldseek 3Di string encodes local tertiary geometry as a 20-letter alphabet — one character per residue — derived from the relative positions of nearby Cα atoms. Unlike the amino-acid sequence, 3Di is a direct function of the 3D structure, so two proteins with the same fold have similar 3Di strings even at low sequence identity.

mmCIF coordinates. Structure coordinates are given as an mmCIF _atom_site loop: one row per atom with element, residue name, chain id, sequence number, and x/y/z position in Å. Only the four main-chain atoms per residue are included here; side chains are omitted to keep the record compact.

Sequence. This is the polypeptide sequence — one letter per residue, N-terminus first. Length ranges from a few dozen residues for small domains to over a thousand for large multi-domain proteins.